Protein AF-A0ABD5WDU8-F1 (afdb_monomer)

InterPro domains:
  IPR002145 Ribbon-helix-helix protein, CopG [PF01402] (6-40)
  IPR013321 Arc-type ribbon-helix-helix [G3DSA:1.10.1220.10] (11-62)

Organism: NCBI:txid3032001

Nearest PDB structures (foldseek):
  5x3t-assembly1_G  TM=6.183E-01  e=2.493E-01  Mycobacterium tuberculosis H37Rv
  5x3t-assembly1_E  TM=6.031E-01  e=4.637E-01  Mycobacterium tuberculosis H37Rv

Foldseek 3Di:
DDDDDDDDDDDDPVVLVVLVVVCVVVVHDSVRSVVLCQQCDPPDPHPRPPDDPPVPPPDDDDDD

Sequence (64 aa):
MALSANVTVSMPMEMVQNIDAEADALGMSRAEYIREAVRNANGTPFSPATNPLLSERSSTDNEV

Mean predicted aligned error: 10.52 Å

pLDDT: mean 77.65, std 18.94, range [44.12, 97.38]

Structure (mmCIF, N/CA/C/O backbone):
data_AF-A0ABD5WDU8-F1
#
_entry.id   AF-A0ABD5WDU8-F1
#
loop_
_atom_site.group_PDB
_atom_site.id
_atom_site.type_symbol
_atom_site.label_atom_id
_atom_site.label_alt_id
_atom_site.label_comp_id
_atom_site.label_asym_id
_atom_site.label_entity_id
_atom_site.label_seq_id
_atom_site.pdbx_PDB_ins_code
_atom_site.Cartn_x
_atom_site.Cartn_y
_atom_site.Cartn_z
_atom_site.occupancy
_atom_site.B_iso_or_equiv
_atom_site.auth_seq_id
_atom_site.auth_comp_id
_atom_site.auth_asym_id
_atom_site.auth_atom_id
_atom_site.pdbx_PDB_model_num
ATOM 1 N N . MET A 1 1 ? -1.739 15.721 19.648 1.00 45.69 1 MET A N 1
ATOM 2 C CA . MET A 1 1 ? -2.448 16.343 18.507 1.00 45.69 1 MET A CA 1
ATOM 3 C C . MET A 1 1 ? -2.053 15.591 17.250 1.00 45.69 1 MET A C 1
ATOM 5 O O . MET A 1 1 ? -0.859 15.422 17.041 1.00 45.69 1 MET A O 1
ATOM 9 N N . ALA A 1 2 ? -3.010 15.074 16.478 1.00 63.97 2 ALA A N 1
ATOM 10 C CA . ALA A 1 2 ? -2.712 14.370 15.232 1.00 63.97 2 ALA A CA 1
ATOM 11 C C . ALA A 1 2 ? -2.620 15.389 14.087 1.00 63.97 2 ALA A C 1
ATOM 13 O O . ALA A 1 2 ? -3.579 16.115 13.836 1.00 63.97 2 ALA A O 1
ATOM 14 N N . LEU A 1 3 ? -1.461 15.466 13.432 1.00 79.81 3 LEU A N 1
ATOM 15 C CA . LEU A 1 3 ? -1.267 16.259 12.221 1.00 79.81 3 LEU A CA 1
ATOM 16 C C . LEU A 1 3 ? -1.572 15.360 11.019 1.00 79.81 3 LEU A C 1
ATOM 18 O O . LEU A 1 3 ? -0.927 14.324 10.857 1.00 79.81 3 LEU A O 1
ATOM 22 N N . SER A 1 4 ? -2.554 15.729 10.198 1.00 79.81 4 SER A N 1
ATOM 23 C CA . SER A 1 4 ? -2.849 15.031 8.946 1.00 79.81 4 SER A CA 1
ATOM 24 C C . SER A 1 4 ? -2.181 15.740 7.769 1.00 79.81 4 SER A C 1
ATOM 26 O O . SER A 1 4 ? -2.200 16.965 7.662 1.00 79.81 4 SER A O 1
ATOM 28 N N . ALA A 1 5 ? -1.582 14.954 6.878 1.00 81.31 5 ALA A N 1
ATOM 29 C CA . ALA A 1 5 ? -1.062 15.410 5.597 1.00 81.31 5 ALA A CA 1
ATOM 30 C C . ALA A 1 5 ? -1.660 14.539 4.488 1.00 81.31 5 ALA A C 1
ATOM 32 O O . ALA A 1 5 ? -1.720 13.316 4.626 1.00 81.31 5 ALA A O 1
ATOM 33 N N . ASN A 1 6 ? -2.096 15.168 3.396 1.00 89.75 6 ASN A N 1
ATOM 34 C CA . ASN A 1 6 ? -2.635 14.475 2.228 1.00 89.75 6 ASN A CA 1
ATOM 35 C C . ASN A 1 6 ? -1.544 14.359 1.162 1.00 89.75 6 ASN A C 1
ATOM 37 O O . ASN A 1 6 ? -0.903 15.353 0.826 1.00 89.75 6 ASN A O 1
ATOM 41 N N . VAL A 1 7 ? -1.353 13.158 0.616 1.00 86.44 7 VAL A N 1
ATOM 42 C CA . VAL A 1 7 ? -0.360 12.880 -0.429 1.00 86.44 7 VAL A CA 1
ATOM 43 C C . VAL A 1 7 ? -1.062 12.212 -1.605 1.00 86.44 7 VAL A C 1
ATOM 45 O O . VAL A 1 7 ? -1.860 11.299 -1.411 1.00 86.44 7 VAL A O 1
ATOM 48 N N . THR A 1 8 ? -0.766 12.670 -2.821 1.00 92.31 8 THR A N 1
ATOM 49 C CA . THR A 1 8 ? -1.205 12.031 -4.070 1.00 92.31 8 THR A CA 1
ATOM 50 C C . THR A 1 8 ? 0.021 11.480 -4.781 1.00 92.31 8 THR A C 1
ATOM 52 O O . THR A 1 8 ? 1.010 12.195 -4.933 1.00 92.31 8 THR A O 1
ATOM 55 N N . VAL A 1 9 ? -0.038 10.220 -5.206 1.00 87.88 9 VAL A N 1
ATOM 56 C CA . VAL A 1 9 ? 1.065 9.543 -5.895 1.00 87.88 9 VAL A CA 1
ATOM 57 C C . VAL A 1 9 ? 0.528 8.935 -7.181 1.00 87.88 9 VAL A C 1
ATOM 59 O O . VAL A 1 9 ? -0.462 8.207 -7.157 1.00 87.88 9 VAL A O 1
ATOM 62 N N . SER A 1 10 ? 1.190 9.228 -8.297 1.00 93.69 10 SER A N 1
ATOM 63 C CA . SER A 1 10 ? 0.916 8.576 -9.575 1.00 93.69 10 SER A CA 1
ATOM 64 C C . SER A 1 10 ? 1.724 7.288 -9.669 1.00 93.69 10 SER A C 1
ATOM 66 O O . SER A 1 10 ? 2.931 7.298 -9.436 1.00 93.69 10 SER A O 1
ATOM 68 N N . MET A 1 11 ? 1.073 6.189 -10.036 1.00 93.19 11 MET A N 1
ATOM 69 C CA . MET A 1 11 ? 1.718 4.891 -10.226 1.00 93.19 11 MET A CA 1
ATOM 70 C C . MET A 1 11 ? 1.037 4.112 -11.361 1.00 93.19 11 MET A C 1
ATOM 72 O O . MET A 1 11 ? -0.103 4.430 -11.712 1.00 93.19 11 MET A O 1
ATOM 76 N N . PRO A 1 12 ? 1.713 3.112 -11.957 1.00 97.38 12 PRO A N 1
ATOM 77 C CA . PRO A 1 12 ? 1.110 2.247 -12.967 1.00 97.38 12 PRO A CA 1
ATOM 78 C C . PRO A 1 12 ? -0.136 1.524 -12.441 1.00 97.38 12 PRO A C 1
ATOM 80 O O . PRO A 1 12 ? -0.196 1.156 -11.269 1.00 97.38 12 PRO A O 1
ATOM 83 N N . MET A 1 13 ? -1.109 1.267 -13.320 1.00 95.38 13 MET A N 1
ATOM 84 C CA . MET A 1 13 ? -2.379 0.628 -12.944 1.00 95.38 13 MET A CA 1
ATOM 85 C C . MET A 1 13 ? -2.182 -0.754 -12.307 1.00 95.38 13 MET A C 1
ATOM 87 O O . MET A 1 13 ? -2.827 -1.059 -11.310 1.00 95.38 13 MET A O 1
ATOM 91 N N . GLU A 1 14 ? -1.262 -1.559 -12.839 1.00 97.06 14 GLU A N 1
ATOM 92 C CA . GLU A 1 14 ? -0.945 -2.894 -12.310 1.00 97.06 14 GLU A CA 1
ATOM 93 C C . GLU A 1 14 ? -0.460 -2.831 -10.853 1.00 97.06 14 GLU A C 1
ATOM 95 O O . GLU A 1 14 ? -0.823 -3.665 -10.030 1.00 97.06 14 GLU A O 1
ATOM 100 N N . MET A 1 15 ? 0.297 -1.788 -10.498 1.00 95.44 15 MET A N 1
ATOM 101 C CA . MET A 1 15 ? 0.760 -1.584 -9.127 1.00 95.44 15 MET A CA 1
ATOM 102 C C . MET A 1 15 ? -0.400 -1.245 -8.186 1.00 95.44 15 MET A C 1
ATOM 104 O O . MET A 1 15 ? -0.443 -1.763 -7.075 1.00 95.44 15 MET A O 1
ATOM 108 N N . VAL A 1 16 ? -1.360 -0.425 -8.635 1.00 95.12 16 VAL A N 1
ATOM 109 C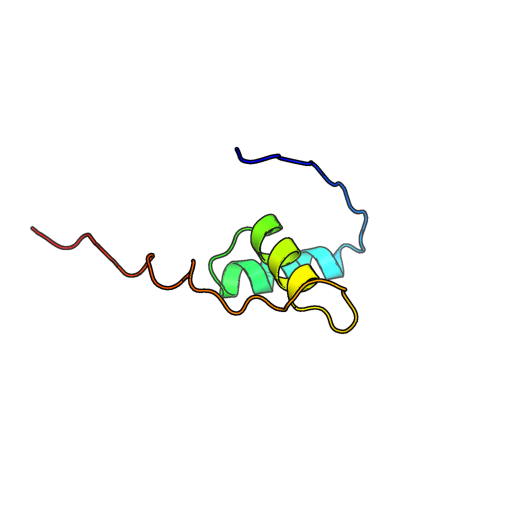 CA . VAL A 1 16 ? -2.569 -0.118 -7.849 1.00 95.12 16 VAL A CA 1
ATOM 110 C C . VAL A 1 16 ? -3.366 -1.391 -7.573 1.00 95.12 16 VAL A C 1
ATOM 112 O O . VAL A 1 16 ? -3.783 -1.606 -6.441 1.00 95.12 16 VAL A O 1
ATOM 115 N N . GLN A 1 17 ? -3.531 -2.249 -8.583 1.00 96.38 17 GLN A N 1
ATOM 116 C CA . GLN A 1 17 ? -4.260 -3.512 -8.444 1.00 96.38 17 GLN A CA 1
ATOM 117 C C . GLN A 1 17 ? -3.585 -4.459 -7.446 1.00 96.38 17 GLN A C 1
ATOM 119 O O . GLN A 1 17 ? -4.267 -5.046 -6.611 1.00 96.38 17 GLN A O 1
ATOM 124 N N . ASN A 1 18 ? -2.255 -4.565 -7.488 1.00 97.00 18 ASN A N 1
ATOM 125 C CA . ASN A 1 18 ? -1.508 -5.388 -6.535 1.00 97.00 18 ASN A CA 1
ATOM 126 C C . ASN A 1 18 ? -1.627 -4.850 -5.103 1.00 97.00 18 ASN A C 1
ATOM 128 O O . ASN A 1 18 ? -1.854 -5.620 -4.176 1.00 97.00 18 ASN A O 1
ATOM 132 N N . ILE A 1 19 ? -1.531 -3.526 -4.932 1.00 95.75 19 ILE A N 1
ATOM 133 C CA . ILE A 1 19 ? -1.727 -2.871 -3.633 1.00 95.75 19 ILE A CA 1
ATOM 134 C C . ILE A 1 19 ? -3.128 -3.155 -3.088 1.00 95.75 19 ILE A C 1
ATOM 136 O O . ILE A 1 19 ? -3.268 -3.449 -1.906 1.00 95.75 19 ILE A O 1
ATOM 140 N N . ASP A 1 20 ? -4.156 -3.056 -3.931 1.00 96.19 20 ASP A N 1
ATOM 141 C CA . ASP A 1 20 ? -5.536 -3.324 -3.526 1.00 96.19 20 ASP A CA 1
ATOM 142 C C . ASP A 1 20 ? -5.725 -4.777 -3.094 1.00 96.19 20 ASP A C 1
ATOM 144 O O . ASP A 1 20 ? -6.276 -5.025 -2.027 1.00 96.19 20 ASP A O 1
ATOM 148 N N . ALA A 1 21 ? -5.193 -5.729 -3.865 1.00 97.06 21 ALA A N 1
ATOM 149 C CA . ALA A 1 21 ? -5.283 -7.146 -3.533 1.00 97.06 21 ALA A CA 1
ATOM 150 C C . ALA A 1 21 ? -4.594 -7.487 -2.200 1.00 97.06 21 ALA A C 1
ATOM 152 O O . ALA A 1 21 ? -5.136 -8.257 -1.407 1.00 97.06 21 ALA A O 1
ATOM 153 N N . GLU A 1 22 ? -3.414 -6.917 -1.931 1.00 96.38 22 GLU A N 1
ATOM 154 C CA . GLU A 1 22 ? -2.715 -7.133 -0.659 1.00 96.38 22 GLU A CA 1
ATOM 155 C C . GLU A 1 22 ? -3.402 -6.433 0.516 1.00 96.38 22 GLU A C 1
ATOM 157 O O . GLU A 1 22 ? -3.526 -7.020 1.592 1.00 96.38 22 GLU A O 1
ATOM 162 N N . ALA A 1 23 ? -3.891 -5.206 0.316 1.00 94.81 23 ALA A N 1
ATOM 163 C CA . ALA A 1 23 ? -4.652 -4.487 1.331 1.00 94.81 23 ALA A CA 1
ATOM 164 C C . ALA A 1 23 ? -5.922 -5.262 1.720 1.00 94.81 23 ALA A C 1
ATOM 166 O O . ALA A 1 23 ? -6.171 -5.459 2.910 1.00 94.81 23 ALA A O 1
ATOM 167 N N . ASP A 1 24 ? -6.665 -5.776 0.735 1.00 95.88 24 ASP A N 1
ATOM 168 C CA . ASP A 1 24 ? -7.860 -6.595 0.953 1.00 95.88 24 ASP A CA 1
ATOM 169 C C . ASP A 1 24 ? -7.526 -7.901 1.689 1.00 95.88 24 ASP A C 1
ATOM 171 O O . ASP A 1 24 ? -8.214 -8.267 2.644 1.00 95.88 24 ASP A O 1
ATOM 175 N N . ALA A 1 25 ? -6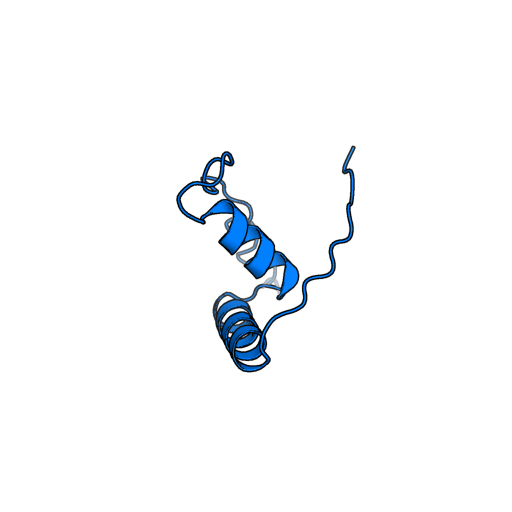.437 -8.581 1.308 1.00 95.00 25 ALA A N 1
ATOM 176 C CA . ALA A 1 25 ? -5.988 -9.812 1.962 1.00 95.00 25 ALA A CA 1
ATOM 177 C C . ALA A 1 25 ? -5.620 -9.610 3.445 1.00 95.00 25 ALA A C 1
ATOM 179 O O . ALA A 1 25 ? -5.765 -10.533 4.248 1.00 95.00 25 ALA A O 1
ATOM 180 N N . LEU A 1 26 ? -5.166 -8.409 3.812 1.00 92.38 26 LEU A N 1
ATOM 181 C CA . LEU A 1 26 ? -4.806 -8.027 5.180 1.00 92.38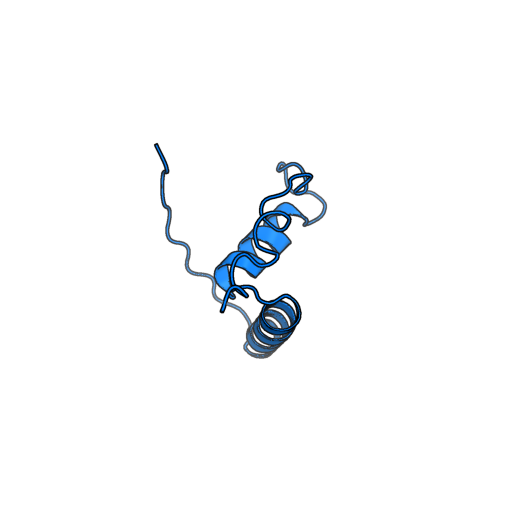 26 LEU A CA 1
ATOM 182 C C . LEU A 1 26 ? -5.943 -7.313 5.933 1.00 92.38 26 LEU A C 1
ATOM 184 O O . LEU A 1 26 ? -5.774 -6.966 7.102 1.00 92.38 26 LEU A O 1
ATOM 188 N N . GLY A 1 27 ? -7.098 -7.090 5.294 1.00 94.19 27 GLY A N 1
ATOM 189 C CA . GLY A 1 27 ? -8.228 -6.364 5.884 1.00 94.19 27 GLY A CA 1
ATOM 190 C C . GLY A 1 27 ? -7.946 -4.876 6.134 1.00 94.19 27 GLY A C 1
ATOM 191 O O . GLY A 1 27 ? -8.521 -4.282 7.049 1.00 94.19 27 GLY A O 1
ATOM 192 N N . MET A 1 28 ? -7.049 -4.278 5.349 1.00 92.81 28 MET A N 1
ATOM 193 C CA . MET A 1 28 ? -6.600 -2.892 5.468 1.00 92.81 28 MET A CA 1
ATOM 194 C C . MET A 1 28 ? -7.206 -2.011 4.380 1.00 92.81 28 MET A C 1
ATOM 196 O O . MET A 1 28 ? -7.507 -2.450 3.274 1.00 92.81 28 MET A O 1
ATOM 200 N N . SER A 1 29 ? -7.305 -0.709 4.650 1.00 93.94 29 SER A N 1
ATOM 201 C CA . SER A 1 29 ? -7.534 0.240 3.554 1.00 93.94 29 SER A CA 1
ATOM 202 C C . SER A 1 29 ? -6.276 0.388 2.691 1.00 93.94 29 SER A C 1
ATOM 204 O O . SER A 1 29 ? -5.159 0.351 3.208 1.00 93.94 29 SER A O 1
ATOM 206 N N . ARG A 1 30 ? -6.431 0.699 1.397 1.00 93.75 30 ARG A N 1
ATOM 207 C CA . ARG A 1 30 ? -5.305 1.042 0.501 1.00 93.75 30 ARG A CA 1
ATOM 208 C C . ARG A 1 30 ? -4.313 2.020 1.141 1.00 93.75 30 ARG A C 1
ATOM 210 O O . ARG A 1 30 ? -3.104 1.832 1.076 1.00 93.75 30 ARG A O 1
ATOM 217 N N . ALA A 1 31 ? -4.820 3.090 1.756 1.00 91.94 31 ALA A N 1
ATOM 218 C CA . ALA A 1 31 ? -3.979 4.121 2.362 1.00 91.94 31 ALA A CA 1
ATOM 219 C C . ALA A 1 31 ? -3.232 3.624 3.610 1.00 91.94 31 ALA A C 1
ATOM 221 O O . ALA A 1 31 ? -2.140 4.103 3.905 1.00 91.94 31 ALA A O 1
ATOM 222 N N . GLU A 1 32 ? -3.825 2.700 4.362 1.00 91.12 32 GLU A N 1
ATOM 223 C CA . GLU A 1 32 ? -3.192 2.052 5.508 1.00 91.12 32 GLU A CA 1
ATOM 224 C C . GLU A 1 32 ? -2.069 1.127 5.061 1.00 91.12 32 GLU A C 1
ATOM 226 O O . GLU A 1 32 ? -0.939 1.323 5.505 1.00 91.12 32 GLU A O 1
ATOM 231 N N . TYR A 1 33 ? -2.342 0.264 4.083 1.00 93.56 33 TYR A N 1
ATOM 232 C CA . TYR A 1 33 ? -1.332 -0.601 3.487 1.00 93.56 33 TYR A CA 1
ATOM 233 C C . TYR A 1 33 ? -0.162 0.203 2.900 1.00 93.56 33 TYR A C 1
ATOM 235 O O . TYR A 1 33 ? 0.991 -0.082 3.199 1.00 93.56 33 TYR A O 1
ATOM 243 N N . ILE A 1 34 ? -0.424 1.276 2.138 1.00 91.00 34 ILE A N 1
ATOM 2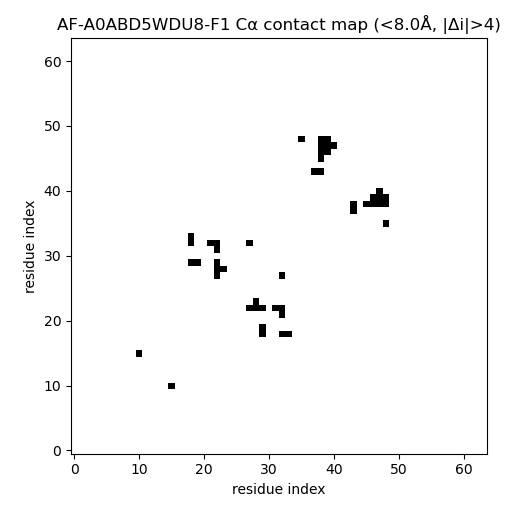44 C CA . ILE A 1 34 ? 0.648 2.126 1.583 1.00 91.00 34 ILE A CA 1
ATOM 245 C C . ILE A 1 34 ? 1.528 2.706 2.699 1.00 91.00 34 ILE A C 1
ATOM 247 O O . ILE A 1 34 ? 2.752 2.735 2.573 1.00 91.00 34 ILE A O 1
ATOM 251 N N . ARG A 1 35 ? 0.930 3.171 3.803 1.00 88.12 35 ARG A N 1
ATOM 252 C CA . ARG A 1 35 ? 1.699 3.696 4.943 1.00 88.12 35 ARG A CA 1
ATOM 253 C C . ARG A 1 35 ? 2.540 2.611 5.607 1.00 88.12 35 ARG A C 1
ATOM 255 O O . ARG A 1 35 ? 3.669 2.896 6.005 1.00 88.12 35 ARG A O 1
ATOM 262 N N . GLU A 1 36 ? 2.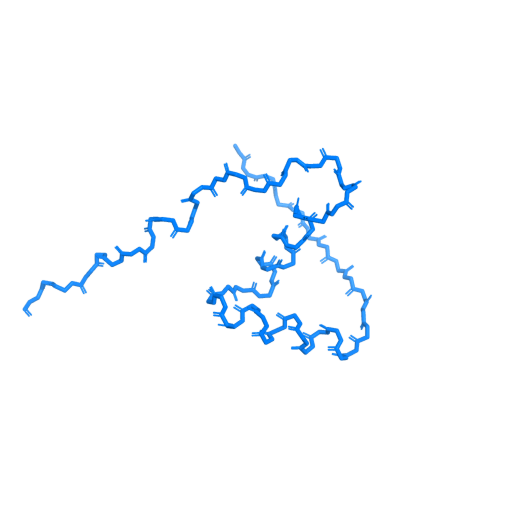005 1.404 5.732 1.00 88.00 36 GLU A N 1
ATOM 263 C CA . GLU A 1 36 ? 2.718 0.261 6.295 1.00 88.00 36 GLU A CA 1
ATOM 264 C C . GLU A 1 36 ? 3.875 -0.186 5.397 1.00 88.00 36 GLU A C 1
ATOM 266 O O . GLU A 1 36 ? 5.006 -0.294 5.870 1.00 88.00 36 GLU A O 1
ATOM 271 N N . ALA A 1 37 ? 3.631 -0.319 4.094 1.00 88.25 37 ALA A N 1
ATOM 272 C CA . ALA A 1 37 ? 4.647 -0.643 3.102 1.00 88.25 37 ALA A CA 1
ATOM 273 C C . ALA A 1 37 ? 5.790 0.384 3.103 1.00 88.25 37 ALA A C 1
ATOM 275 O O . ALA A 1 37 ? 6.957 0.006 3.128 1.00 88.25 37 ALA A O 1
ATOM 276 N N . VAL A 1 38 ? 5.479 1.687 3.156 1.00 86.75 38 VAL A N 1
ATOM 277 C CA . VAL A 1 38 ? 6.498 2.748 3.258 1.00 86.75 38 VAL A CA 1
ATOM 278 C C . VAL A 1 38 ? 7.286 2.647 4.564 1.00 86.75 38 VAL A C 1
ATOM 280 O O . VAL A 1 38 ? 8.497 2.838 4.554 1.00 86.75 38 VAL A O 1
ATOM 283 N N . ARG A 1 39 ? 6.635 2.338 5.689 1.00 83.81 39 ARG A N 1
ATOM 284 C CA . ARG A 1 39 ? 7.318 2.206 6.984 1.00 83.81 39 ARG A CA 1
ATOM 285 C C . ARG A 1 39 ? 8.234 0.982 7.038 1.00 83.81 39 ARG A C 1
ATOM 287 O O . ARG A 1 39 ? 9.278 1.041 7.675 1.00 83.81 39 ARG A O 1
ATOM 294 N N . ASN A 1 40 ? 7.845 -0.104 6.377 1.00 83.69 40 ASN A N 1
ATOM 295 C CA . ASN A 1 40 ? 8.592 -1.361 6.352 1.00 83.69 40 ASN A CA 1
ATOM 296 C C . ASN A 1 40 ? 9.591 -1.443 5.184 1.00 83.69 40 ASN A C 1
ATOM 298 O O . ASN A 1 40 ? 10.341 -2.413 5.087 1.00 83.69 40 ASN A O 1
ATOM 302 N N . ALA A 1 41 ? 9.628 -0.443 4.300 1.00 83.94 41 ALA A N 1
ATOM 303 C CA . ALA A 1 41 ? 10.564 -0.407 3.188 1.00 83.94 41 ALA A CA 1
ATOM 304 C C . ALA A 1 41 ? 12.014 -0.278 3.685 1.00 83.94 41 ALA A C 1
ATOM 306 O O . ALA A 1 41 ? 12.362 0.618 4.465 1.00 83.94 41 ALA A O 1
ATOM 307 N N . ASN A 1 42 ? 12.879 -1.160 3.180 1.00 76.56 42 ASN A N 1
ATOM 308 C CA . ASN A 1 42 ? 14.309 -1.128 3.467 1.00 76.56 42 ASN A CA 1
ATOM 309 C C . ASN A 1 42 ? 14.923 0.208 3.028 1.00 76.56 42 ASN A C 1
ATOM 311 O O . ASN A 1 42 ? 14.717 0.663 1.904 1.00 76.56 42 ASN A O 1
ATOM 315 N N . GLY A 1 43 ? 15.721 0.814 3.909 1.00 70.12 43 GLY A N 1
ATOM 316 C CA . GLY A 1 43 ? 16.423 2.069 3.631 1.00 70.12 43 GLY A CA 1
ATOM 317 C C . GLY A 1 43 ? 15.619 3.337 3.924 1.00 70.12 43 GLY A C 1
ATOM 318 O O . GLY A 1 43 ? 16.133 4.434 3.706 1.00 70.12 43 GLY A O 1
ATOM 319 N N . THR A 1 44 ? 14.395 3.229 4.447 1.00 72.31 44 THR A N 1
ATOM 320 C CA . THR A 1 44 ? 13.719 4.402 5.011 1.00 72.31 44 THR A CA 1
ATOM 321 C C . THR A 1 44 ? 14.307 4.752 6.387 1.00 72.31 44 THR A C 1
ATOM 323 O O . THR A 1 44 ? 14.755 3.862 7.110 1.00 72.31 44 THR A O 1
ATOM 326 N N . PRO A 1 45 ? 14.336 6.040 6.783 1.00 73.31 45 PRO A N 1
ATOM 327 C CA . PRO A 1 45 ? 14.815 6.450 8.108 1.00 73.31 45 PRO A CA 1
ATOM 328 C C . PRO A 1 45 ? 13.803 6.137 9.223 1.00 73.31 45 PRO A C 1
ATOM 330 O O . PRO A 1 45 ? 14.024 6.494 10.3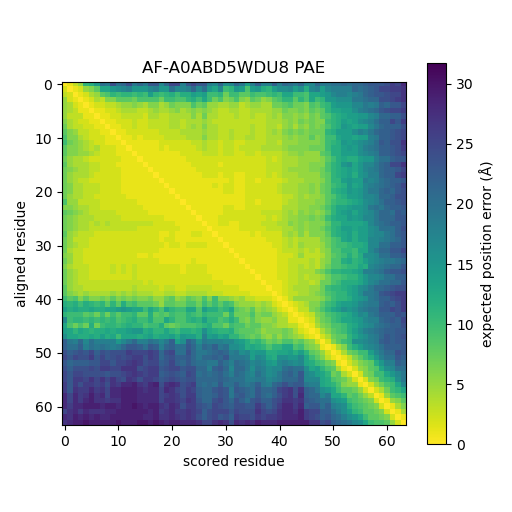79 1.00 73.31 45 PRO A O 1
ATOM 333 N N . PHE A 1 46 ? 12.662 5.539 8.876 1.00 74.19 46 PHE A N 1
ATOM 334 C CA . PHE A 1 46 ? 11.606 5.200 9.811 1.00 74.19 46 PHE A CA 1
ATOM 335 C C . PHE A 1 46 ? 11.861 3.803 10.360 1.00 74.19 46 PHE A C 1
ATOM 337 O O . PHE A 1 46 ? 12.159 2.879 9.609 1.00 74.19 46 PHE A O 1
ATOM 344 N N . SER A 1 47 ? 11.726 3.635 11.674 1.00 71.56 47 SER A N 1
ATOM 345 C CA . SER A 1 47 ? 11.747 2.295 12.249 1.00 71.56 47 SER A CA 1
ATOM 346 C C . SER A 1 47 ? 10.592 1.480 11.651 1.00 71.56 47 SER A C 1
ATOM 348 O O . SER A 1 47 ? 9.458 1.985 11.652 1.00 71.56 47 SER A O 1
ATOM 350 N N . PRO A 1 48 ? 10.841 0.242 11.178 1.00 66.44 48 PRO A N 1
ATOM 351 C CA . PRO A 1 48 ? 9.768 -0.657 10.772 1.00 66.44 48 PRO A CA 1
ATOM 352 C C . PRO A 1 48 ? 8.778 -0.789 11.927 1.00 66.44 48 PRO A C 1
ATOM 354 O O . PRO A 1 48 ? 9.149 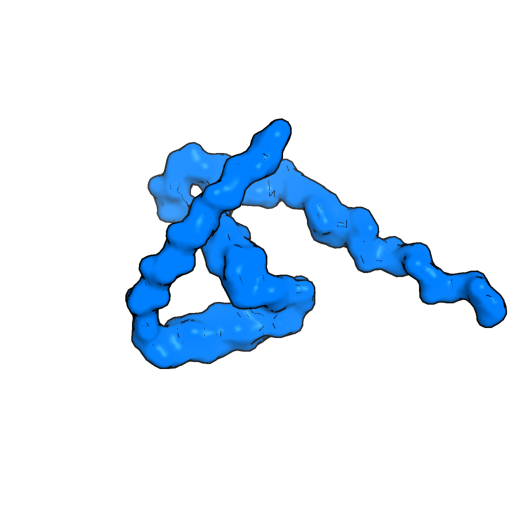-0.648 13.098 1.00 66.44 48 PRO A O 1
ATOM 357 N N . ALA A 1 49 ? 7.498 -0.962 11.607 1.00 60.38 49 ALA A N 1
ATOM 358 C CA . ALA A 1 49 ? 6.450 -0.918 12.617 1.00 60.38 49 ALA A CA 1
ATOM 359 C C . ALA A 1 49 ? 6.576 -2.116 13.576 1.00 60.38 49 ALA A C 1
ATOM 361 O O . ALA A 1 49 ? 5.968 -3.157 13.371 1.00 60.38 49 ALA A O 1
ATOM 362 N N . THR A 1 50 ? 7.325 -1.973 14.665 1.00 54.44 50 THR A N 1
ATOM 363 C CA . THR A 1 50 ? 7.265 -2.907 15.793 1.00 54.44 50 THR A CA 1
ATOM 364 C C . THR A 1 50 ? 6.193 -2.412 16.759 1.00 54.44 50 THR A C 1
ATOM 366 O O . THR A 1 50 ? 6.552 -1.936 17.830 1.00 54.44 50 THR A O 1
ATOM 369 N N . ASN A 1 51 ? 4.901 -2.360 16.380 1.00 47.41 51 ASN A N 1
ATOM 370 C CA . ASN A 1 51 ? 3.844 -2.005 17.348 1.00 47.41 51 ASN A CA 1
ATOM 371 C C . ASN A 1 51 ? 2.383 -2.242 16.893 1.00 47.41 51 ASN A C 1
ATOM 373 O O . ASN A 1 51 ? 2.101 -2.296 15.698 1.00 47.41 51 ASN A O 1
ATOM 377 N N . PRO A 1 52 ? 1.424 -2.330 17.838 1.00 45.75 52 PRO A N 1
ATOM 378 C CA . PRO A 1 52 ? 0.472 -3.422 18.033 1.00 45.75 52 PRO A CA 1
ATOM 379 C C . PRO A 1 52 ? -0.968 -2.943 17.773 1.00 45.75 52 PRO A C 1
ATOM 381 O O . PRO A 1 52 ? -1.923 -3.371 18.409 1.00 45.75 52 PRO A O 1
ATOM 384 N N . LEU A 1 53 ? -1.143 -2.014 16.832 1.00 46.09 53 LEU A N 1
ATOM 385 C CA . LEU A 1 53 ? -2.461 -1.442 16.520 1.00 46.09 53 LEU A CA 1
ATOM 386 C C . LEU A 1 53 ? -3.401 -2.444 15.820 1.00 46.09 53 LEU A C 1
ATOM 388 O O . LEU A 1 53 ? -4.576 -2.151 15.620 1.00 46.09 53 LEU A O 1
ATOM 392 N N . LEU A 1 54 ? -2.889 -3.633 15.489 1.00 48.19 54 LEU A N 1
ATOM 393 C CA . LEU A 1 54 ? -3.638 -4.772 14.960 1.00 48.19 54 LEU A CA 1
ATOM 394 C C . LEU A 1 54 ? -4.054 -5.789 16.043 1.00 48.19 54 LEU A C 1
ATOM 396 O O . LEU A 1 54 ? -4.898 -6.633 15.759 1.00 48.19 54 LEU A O 1
ATOM 400 N N . SER A 1 55 ? -3.528 -5.732 17.279 1.00 44.12 55 SER A N 1
ATOM 401 C CA . SER A 1 55 ? -3.906 -6.698 18.331 1.00 44.12 55 SER A CA 1
ATOM 402 C C . SER A 1 55 ? -5.197 -6.347 19.079 1.00 44.12 55 SER A C 1
ATOM 404 O O . SER A 1 55 ? -5.745 -7.206 19.757 1.00 44.12 55 SER A O 1
ATOM 406 N N . GLU A 1 56 ? -5.715 -5.121 18.956 1.00 46.88 56 GLU A N 1
ATOM 407 C CA . GLU A 1 56 ? -6.945 -4.685 19.650 1.00 46.88 56 GLU A CA 1
ATOM 408 C C . GLU A 1 56 ? -8.216 -4.770 18.783 1.00 46.88 56 GLU A C 1
ATOM 410 O O . GLU A 1 56 ? -9.271 -4.276 19.174 1.00 46.88 56 GLU A O 1
ATOM 415 N N . ARG A 1 57 ? -8.154 -5.414 17.607 1.00 49.44 57 ARG A N 1
ATOM 416 C CA . ARG A 1 57 ? -9.334 -5.652 16.750 1.00 49.44 57 ARG A CA 1
ATOM 417 C C . ARG A 1 57 ? -9.829 -7.102 16.729 1.00 49.44 57 ARG A C 1
ATOM 419 O O . ARG A 1 57 ? -10.654 -7.442 15.885 1.00 49.44 57 ARG A O 1
ATOM 426 N N . SER A 1 58 ? -9.410 -7.951 17.672 1.00 48.81 58 SER A N 1
ATOM 427 C CA . SER A 1 58 ? -10.086 -9.234 17.900 1.00 48.81 58 SER A CA 1
ATOM 428 C C . SER A 1 58 ? -11.278 -9.057 18.851 1.00 48.81 58 SER A C 1
ATOM 430 O O . SER A 1 58 ? -11.142 -9.184 20.065 1.00 48.81 58 SER A O 1
ATOM 432 N N . SER A 1 59 ? -12.449 -8.802 18.261 1.00 50.72 59 SER A N 1
ATOM 433 C CA . SER A 1 59 ? -13.760 -9.288 18.725 1.00 50.72 59 SER A CA 1
ATOM 434 C C . SER A 1 59 ? -14.145 -9.044 20.196 1.00 50.72 59 SER A C 1
ATOM 436 O O . SER A 1 59 ? -14.129 -9.962 21.012 1.00 50.72 59 SER A O 1
ATOM 438 N N . THR A 1 60 ? -14.654 -7.848 20.495 1.00 52.59 60 THR A N 1
ATOM 439 C CA . THR A 1 60 ? -15.844 -7.719 21.354 1.00 52.59 60 THR A CA 1
ATOM 440 C C . THR A 1 60 ? -17.057 -7.595 20.443 1.0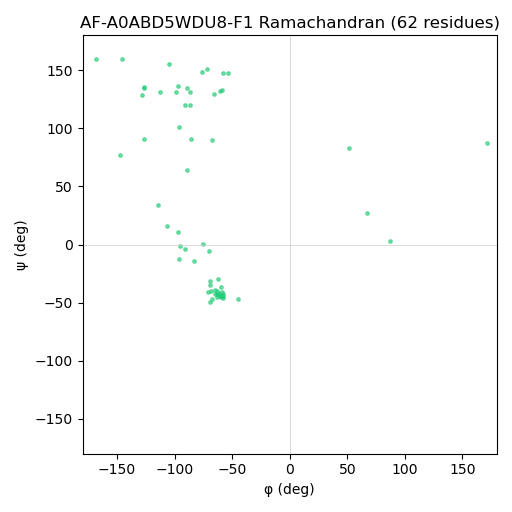0 52.59 60 THR A C 1
ATOM 442 O O . THR A 1 60 ? -17.232 -6.551 19.825 1.00 52.59 60 THR A O 1
ATOM 445 N N . ASP A 1 61 ? -17.788 -8.698 20.280 1.00 51.28 61 ASP A N 1
ATOM 446 C CA . ASP A 1 61 ? -19.258 -8.743 20.200 1.00 51.28 61 ASP A CA 1
ATOM 447 C C . ASP A 1 61 ? -19.688 -10.16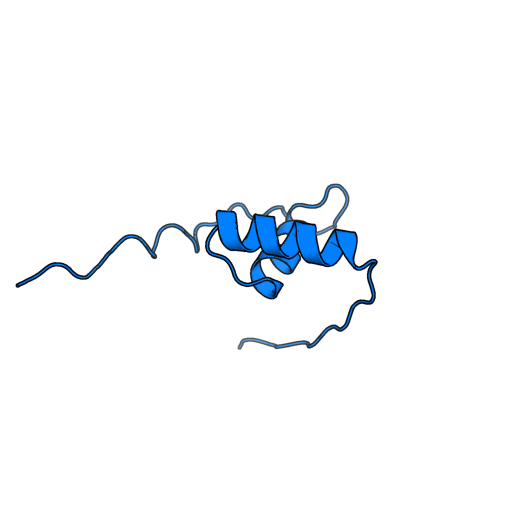0 19.803 1.00 51.28 61 ASP A C 1
ATOM 449 O O . ASP A 1 61 ? -19.854 -10.492 18.630 1.00 51.28 61 ASP A O 1
ATOM 453 N N . ASN A 1 62 ? -19.850 -11.019 20.810 1.00 49.09 62 ASN A N 1
ATOM 454 C CA . ASN A 1 62 ? -20.875 -12.053 20.754 1.00 49.09 62 ASN A CA 1
ATOM 455 C C . ASN A 1 62 ? -21.387 -12.314 22.176 1.00 49.09 62 ASN A C 1
ATOM 457 O O . ASN A 1 62 ? -20.989 -13.269 22.839 1.00 49.09 62 ASN A O 1
ATOM 461 N N . GLU A 1 63 ? -22.233 -11.405 22.649 1.00 47.12 63 GLU A N 1
ATOM 462 C CA . GLU A 1 63 ? -23.131 -11.628 23.777 1.00 47.12 63 GLU A CA 1
ATOM 463 C C . GLU A 1 63 ? -24.544 -11.266 23.306 1.00 47.12 63 GLU A C 1
ATOM 465 O O . GLU A 1 63 ? -24.903 -10.094 23.345 1.00 47.12 63 GLU A O 1
ATOM 470 N N . VAL A 1 64 ? -25.284 -12.259 22.783 1.00 47.00 64 VAL A N 1
ATOM 471 C CA . VAL A 1 64 ? -26.675 -12.607 23.159 1.00 47.00 64 VAL A CA 1
ATOM 472 C C . VAL A 1 64 ? -26.935 -14.075 22.813 1.00 47.00 64 VAL A C 1
ATOM 474 O O . VAL A 1 64 ? -26.647 -14.466 21.660 1.00 47.00 64 VAL A O 1
#

Secondary structure (DSSP, 8-state):
-PPP--------HHHHHHHHHHHHHTT--HHHHHHHHHHHSTT-SSPP--S-TTGGGS------

Solvent-accessible surface area (backbone atoms only — not comparable to full-atom values): 4411 Å² total; per-residue (Å²): 136,88,85,86,84,91,84,87,81,91,72,61,67,70,57,54,52,52,47,44,54,53,11,57,76,70,75,41,54,58,70,54,39,53,52,49,52,57,34,57,37,88,89,50,96,52,75,53,80,86,72,69,84,74,71,81,71,75,76,93,81,87,86,131

Radius of gyration: 14.97 Å; Cα contacts (8 Å, |Δi|>4): 24; chains: 1; bounding box: 43×29×37 Å